Protein AF-A0A257TMQ8-F1 (afdb_monomer)

Sequence (153 aa):
MDFGFWIPHNPKSKIAGSSLVPPYQFHTIMQSQHAGEDALKLPSFRALYLLTAAVGLLVSGDLLFAWLGYENLRNPWGVNLALVAAVLGGARIVYASLTGLIEGHVGADLALAVALLASLALKEYWVGAEVVLIAMIGESLEAITFARTHREL

Radius of gyration: 30.23 Å; Cα contacts (8 Å, |Δi|>4): 107; chains: 1; bounding box: 103×62×50 Å

Nearest PDB structures (foldseek):
  8xyv-assembly1_A  TM=3.519E-01  e=5.276E+00  synthetic construct

pLDDT: mean 77.97, std 17.08, range [39.19, 97.06]

Mean predicted aligned error: 14.31 Å

Secondary structure (DSSP, 8-state):
------------SS--------TTHHHHHHHHHHHHHTTS----HHHHHHHHHHHHHHHHHHHHHHHTT-HHHHSGGG--HHHHHHHHHHHHHHHHHHHHHHTT---HHHHHHHHHHHHHHTT-HHHHHHHHHHHHHHHHHHHHHHHHHTT--

Foldseek 3Di:
DDDDDDDDDDPDDDDPDPPPPPPVVVVVVVVVVCVVVVVPDDPP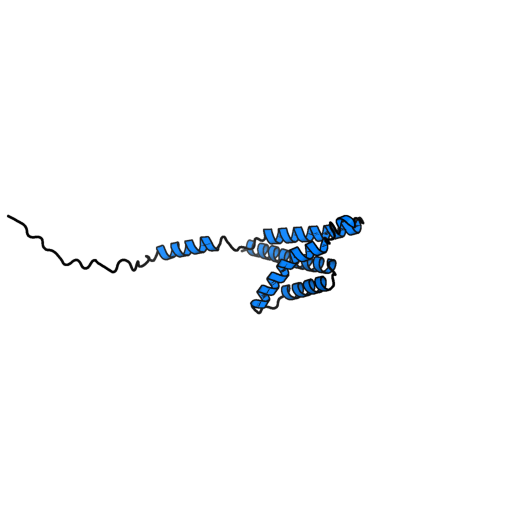LVVLVVLLVVLVCLLVVLVVCVVVVVVCSCQPVNNGSLLVSLCSLLVVLLVVQVVCVVVVHHDPSVVLNVQLVVCVVVVVSSSSSVSSSVVSVVVNVVVVVVVVVVVVD

Structure (mmCIF, N/CA/C/O backbone):
data_AF-A0A257TMQ8-F1
#
_entry.id   AF-A0A257TMQ8-F1
#
loop_
_atom_site.group_PDB
_atom_site.id
_atom_site.type_symbol
_atom_site.label_atom_id
_atom_site.label_alt_id
_atom_site.label_comp_id
_atom_site.label_asym_id
_atom_site.label_entity_id
_atom_site.label_seq_id
_atom_site.pdbx_PDB_ins_code
_atom_site.Cartn_x
_atom_site.Cartn_y
_atom_site.Cartn_z
_atom_site.occupancy
_atom_site.B_iso_or_equiv
_atom_site.auth_seq_id
_atom_site.auth_comp_id
_atom_site.auth_asym_id
_atom_site.auth_atom_id
_atom_site.pdbx_PDB_model_num
ATOM 1 N N . MET A 1 1 ? -80.128 -47.758 28.364 1.00 39.19 1 MET A N 1
ATOM 2 C CA . MET A 1 1 ? -79.435 -48.279 27.170 1.00 39.19 1 MET A CA 1
ATOM 3 C C . MET A 1 1 ? -79.420 -47.153 26.142 1.00 39.19 1 MET A C 1
ATOM 5 O O . MET A 1 1 ? -80.473 -46.559 25.964 1.00 39.19 1 MET A O 1
ATOM 9 N N . ASP A 1 2 ? -78.222 -46.852 25.619 1.00 43.72 2 ASP A N 1
ATOM 10 C CA . ASP A 1 2 ? -77.786 -45.827 24.635 1.00 43.72 2 ASP A CA 1
ATOM 11 C C . ASP A 1 2 ? -78.090 -44.342 24.909 1.00 43.72 2 ASP A C 1
ATOM 13 O O . ASP A 1 2 ? -79.240 -43.936 25.002 1.00 43.72 2 ASP A O 1
ATOM 17 N N . PHE A 1 3 ? -77.107 -43.494 25.255 1.00 47.66 3 PHE A N 1
ATOM 18 C CA . PHE A 1 3 ? -75.909 -42.9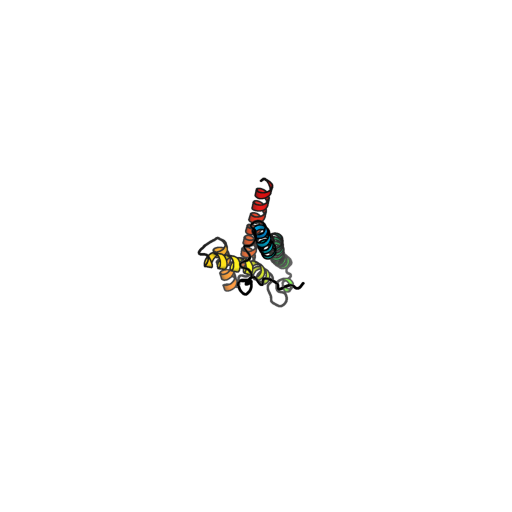93 24.530 1.00 47.66 3 PHE A CA 1
ATOM 19 C C . PHE A 1 3 ? -76.244 -41.974 23.427 1.00 47.66 3 PHE A C 1
ATOM 21 O O . PHE A 1 3 ? -76.616 -42.314 22.313 1.00 47.66 3 PHE A O 1
ATOM 28 N N . GLY A 1 4 ? -76.044 -40.694 23.758 1.00 47.25 4 GLY A N 1
ATOM 29 C CA . GLY A 1 4 ? -76.245 -39.546 22.871 1.00 47.25 4 GLY A CA 1
ATOM 30 C C . GLY A 1 4 ? -75.345 -38.383 23.280 1.00 47.25 4 GLY A C 1
ATOM 31 O O . GLY A 1 4 ? -75.801 -37.378 23.807 1.00 47.25 4 GLY A O 1
ATOM 32 N N . PHE A 1 5 ? -74.049 -38.626 23.111 1.00 55.47 5 PHE A N 1
ATOM 33 C CA . PHE A 1 5 ? -72.904 -37.719 23.077 1.00 55.47 5 PHE A CA 1
ATOM 34 C C . PHE A 1 5 ? -73.231 -36.213 22.956 1.00 55.47 5 PHE A C 1
ATOM 36 O O . PHE A 1 5 ? -73.671 -35.720 21.919 1.00 55.47 5 PHE A O 1
ATOM 43 N N . TRP A 1 6 ? -72.949 -35.477 24.032 1.00 52.66 6 TRP A N 1
ATOM 44 C CA . TRP A 1 6 ? -72.880 -34.018 24.067 1.00 52.66 6 TRP A CA 1
ATOM 45 C C . TRP A 1 6 ? -71.747 -33.536 23.144 1.00 52.66 6 TRP A C 1
ATOM 47 O O . TRP A 1 6 ? -70.582 -33.843 23.390 1.00 52.66 6 TRP A O 1
ATOM 57 N N . ILE A 1 7 ? -72.083 -32.799 22.079 1.00 63.44 7 ILE A N 1
ATOM 58 C CA . ILE A 1 7 ? -71.112 -32.116 21.213 1.00 63.44 7 ILE A CA 1
ATOM 59 C C . ILE A 1 7 ? -70.957 -30.678 21.727 1.00 63.44 7 ILE A C 1
ATOM 61 O O . ILE A 1 7 ? -71.847 -29.857 21.490 1.00 63.44 7 ILE A O 1
ATOM 65 N N . PRO A 1 8 ? -69.850 -30.315 22.395 1.00 52.59 8 PRO A N 1
ATOM 66 C CA . PRO A 1 8 ? -69.505 -28.917 22.546 1.00 52.59 8 PRO A CA 1
ATOM 67 C C . PRO A 1 8 ? -69.038 -28.372 21.204 1.00 52.59 8 PRO A C 1
ATOM 69 O O . PRO A 1 8 ? -68.193 -28.954 20.520 1.00 52.59 8 PRO A O 1
ATOM 72 N N . HIS A 1 9 ? -69.560 -27.202 20.862 1.00 59.34 9 HIS A N 1
ATOM 73 C CA . HIS A 1 9 ? -69.009 -26.351 19.826 1.00 59.34 9 HIS A CA 1
ATOM 74 C C . HIS A 1 9 ? -67.506 -26.161 20.102 1.00 59.34 9 HIS A C 1
ATOM 76 O O . HIS A 1 9 ? -67.123 -25.599 21.124 1.00 59.34 9 HIS A O 1
ATOM 82 N N . ASN A 1 10 ? -66.652 -26.680 19.218 1.00 46.06 10 ASN A N 1
ATOM 83 C CA . ASN A 1 10 ? -65.204 -26.513 19.282 1.00 46.06 10 ASN A CA 1
ATOM 84 C C . ASN A 1 10 ? -64.812 -25.257 18.481 1.00 46.06 10 ASN A C 1
ATOM 86 O O . ASN A 1 10 ? -64.836 -25.310 17.249 1.00 46.06 10 ASN A O 1
ATOM 90 N N . PRO A 1 11 ? -64.435 -24.133 19.117 1.00 48.66 11 PRO A N 1
ATOM 91 C CA . PRO A 1 11 ? -63.905 -22.958 18.432 1.00 48.66 11 PRO A CA 1
ATOM 92 C C . PRO A 1 11 ? -62.418 -23.164 18.103 1.00 48.66 11 PRO A C 1
ATOM 94 O O . PRO A 1 11 ? -61.548 -22.433 18.570 1.00 48.66 11 PRO A O 1
ATOM 97 N N . LYS A 1 12 ? -62.097 -24.192 17.315 1.00 49.69 12 LYS A N 1
ATOM 98 C CA . LYS A 1 12 ? -60.732 -24.436 16.831 1.00 49.69 12 LYS A CA 1
ATOM 99 C C . LYS A 1 12 ? -60.715 -24.589 15.322 1.00 49.69 12 LYS A C 1
ATOM 101 O O . LYS A 1 12 ? -60.444 -25.657 14.788 1.00 49.69 12 LYS A O 1
ATOM 106 N N . SER A 1 13 ? -60.927 -23.483 14.626 1.00 55.22 13 SER A N 1
ATOM 107 C CA . SER A 1 13 ? -60.305 -23.309 13.320 1.00 55.22 13 SER A CA 1
ATOM 108 C C . SER A 1 13 ? -60.036 -21.832 13.086 1.00 55.22 13 SER A C 1
ATOM 110 O O . SER A 1 13 ? -60.975 -21.046 13.015 1.00 55.22 13 SER A O 1
ATOM 112 N N . LYS A 1 14 ? -58.752 -21.512 12.901 1.00 52.72 14 LYS A N 1
ATOM 113 C CA . LYS A 1 14 ? -58.204 -20.229 12.432 1.00 52.72 14 LYS A CA 1
ATOM 114 C C . LYS A 1 14 ? -57.936 -19.148 13.475 1.00 52.72 14 LYS A C 1
ATOM 116 O O . LYS A 1 14 ? -58.454 -18.048 13.372 1.00 52.72 14 LYS A O 1
ATOM 121 N N . ILE A 1 15 ? -57.000 -19.437 14.375 1.00 53.66 15 ILE A N 1
ATOM 122 C CA . ILE A 1 15 ? -55.851 -18.547 14.627 1.00 53.66 15 ILE A CA 1
ATOM 123 C C . ILE A 1 15 ? -54.751 -19.389 15.275 1.00 53.66 15 ILE A C 1
ATOM 125 O O . ILE A 1 15 ? -54.545 -19.405 16.484 1.00 53.66 15 ILE A O 1
ATOM 129 N N . ALA A 1 16 ? -54.106 -20.200 14.436 1.00 44.78 16 ALA A N 1
ATOM 130 C CA . ALA A 1 16 ? -52.903 -20.918 14.806 1.00 44.78 16 ALA A CA 1
ATOM 131 C C . ALA A 1 16 ? -51.739 -19.920 14.813 1.00 44.78 16 ALA A C 1
ATOM 133 O O . ALA A 1 16 ? -51.305 -19.463 13.761 1.00 44.78 16 ALA A O 1
ATOM 134 N N . GLY A 1 17 ? -51.255 -19.610 16.013 1.00 45.78 17 GLY A N 1
ATOM 135 C CA . GLY A 1 17 ? -49.837 -19.356 16.228 1.00 45.78 17 GLY A CA 1
ATOM 136 C C . GLY A 1 17 ? -49.348 -17.927 16.033 1.00 45.78 17 GLY A C 1
ATOM 137 O O . GLY A 1 17 ? -48.356 -17.723 15.346 1.00 45.78 17 GLY A O 1
ATOM 138 N N . SER A 1 18 ? -49.906 -16.958 16.766 1.00 52.47 18 SER A N 1
ATOM 139 C CA . SER A 1 18 ? -49.018 -15.979 17.404 1.00 52.4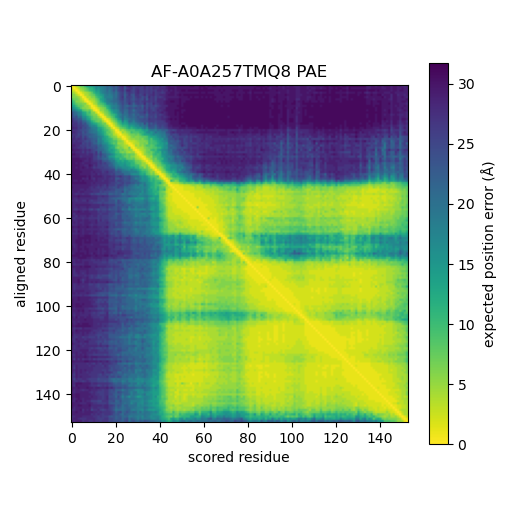7 18 SER A CA 1
ATOM 140 C C . SER A 1 18 ? -48.225 -16.739 18.474 1.00 52.47 18 SER A C 1
ATOM 142 O O . SER A 1 18 ? -48.618 -16.799 19.641 1.00 52.47 18 SER A O 1
ATOM 144 N N . SER A 1 19 ? -47.163 -17.433 18.065 1.00 52.78 19 SER A N 1
ATOM 145 C CA . SER A 1 19 ? -46.202 -17.998 19.002 1.00 52.78 19 SER A CA 1
ATOM 146 C C . SER A 1 19 ? -45.514 -16.825 19.685 1.00 52.78 19 SER A C 1
ATOM 148 O O . SER A 1 19 ? -44.563 -16.252 19.157 1.00 52.78 19 SER A O 1
ATOM 150 N N . LEU A 1 20 ? -46.044 -16.449 20.850 1.00 59.00 20 LEU A N 1
ATOM 151 C CA . LEU A 1 20 ? -45.282 -15.793 21.898 1.00 59.00 20 LEU A CA 1
ATOM 152 C C . LEU A 1 20 ? -44.035 -16.652 22.096 1.00 59.00 20 LEU A C 1
ATOM 154 O O . LEU A 1 20 ? -44.098 -17.718 22.707 1.00 59.00 20 LEU A O 1
ATOM 158 N N . VAL A 1 21 ? -42.936 -16.232 21.475 1.00 58.78 21 VAL A N 1
ATOM 159 C CA . VAL A 1 21 ? -41.625 -16.828 21.692 1.00 58.78 21 VAL A CA 1
ATOM 160 C C . VAL A 1 21 ? -41.406 -16.760 23.201 1.00 58.78 21 VAL A C 1
ATOM 162 O O . VAL A 1 21 ? -41.465 -15.663 23.765 1.00 58.78 21 VAL A O 1
ATOM 165 N N . PRO A 1 22 ? -41.254 -17.898 23.895 1.00 61.81 22 PRO A N 1
ATOM 166 C CA . PRO A 1 22 ? -41.090 -17.864 25.334 1.00 61.81 22 PRO A CA 1
ATOM 167 C C . PRO A 1 22 ? -39.813 -17.072 25.661 1.00 61.81 22 PRO A C 1
ATOM 169 O O . PRO A 1 22 ? -38.836 -17.165 24.913 1.00 61.81 22 PRO A O 1
ATOM 172 N N . PRO A 1 23 ? -39.779 -16.289 26.754 1.00 58.03 23 PRO A N 1
ATOM 173 C CA . PRO A 1 23 ? -38.721 -15.303 26.999 1.00 58.03 23 PRO A CA 1
ATOM 174 C C . PRO A 1 23 ? -37.304 -15.900 27.076 1.00 58.03 23 PRO A C 1
ATOM 176 O O . PRO A 1 23 ? -36.332 -15.178 26.890 1.00 58.03 23 PRO A O 1
ATOM 179 N N . TYR A 1 24 ? -37.166 -17.215 27.277 1.00 63.41 24 TYR A N 1
ATOM 180 C CA . TYR A 1 24 ? -35.873 -17.903 27.234 1.00 63.41 24 TYR A CA 1
ATOM 181 C C . TYR A 1 24 ? -35.371 -18.212 25.810 1.00 63.41 24 TYR A C 1
ATOM 183 O O . TYR A 1 24 ? -34.167 -18.334 25.612 1.00 63.41 24 TYR A O 1
ATOM 191 N N . GLN A 1 25 ? -36.250 -18.318 24.804 1.00 55.72 25 GLN A N 1
ATOM 192 C CA . GLN A 1 25 ? -35.844 -18.567 23.412 1.00 55.72 25 GLN A CA 1
ATOM 193 C C . GLN A 1 25 ? -35.375 -17.308 22.682 1.00 55.72 25 GLN A C 1
ATOM 195 O O . GLN A 1 25 ? -34.615 -17.418 21.721 1.00 55.72 25 GLN A O 1
ATOM 200 N N . PHE A 1 26 ? -35.756 -16.118 23.154 1.00 56.59 26 PHE A N 1
ATOM 201 C CA . PHE A 1 26 ? -35.244 -14.859 22.604 1.00 56.59 26 PHE A CA 1
ATOM 202 C C . PHE A 1 26 ? -33.712 -14.788 22.667 1.00 56.59 26 PHE A C 1
ATOM 204 O O . PHE A 1 26 ? -33.076 -14.302 21.734 1.00 56.59 26 PHE A O 1
ATOM 211 N N . HIS A 1 27 ? -33.110 -15.344 23.724 1.00 55.22 27 HIS A N 1
ATOM 212 C CA . HIS A 1 27 ? -31.659 -15.336 23.884 1.00 55.22 27 HIS A CA 1
ATOM 213 C C . HIS A 1 27 ? -30.950 -16.255 22.876 1.00 55.22 27 HIS A C 1
ATOM 215 O O . HIS A 1 27 ? -29.889 -15.902 22.365 1.00 55.22 27 HIS A O 1
ATOM 221 N N . THR A 1 28 ? -31.566 -17.392 22.537 1.00 60.12 28 THR A N 1
ATOM 222 C CA . THR A 1 28 ? -31.028 -18.382 21.591 1.00 60.12 28 THR A CA 1
ATOM 223 C C . THR A 1 28 ? -31.123 -17.909 20.138 1.00 60.12 28 THR A C 1
ATOM 225 O O . THR A 1 28 ? -30.195 -18.124 19.363 1.00 60.12 28 THR A O 1
ATOM 228 N N . ILE A 1 29 ? -32.211 -17.224 19.768 1.00 58.59 29 ILE A N 1
ATOM 229 C CA . ILE A 1 29 ? -32.401 -16.706 18.402 1.00 58.59 29 ILE A CA 1
ATOM 230 C C . ILE A 1 29 ? -31.447 -15.523 18.147 1.00 58.59 29 ILE A C 1
ATOM 232 O O . ILE A 1 29 ? -30.803 -15.482 17.099 1.00 58.59 29 ILE A O 1
ATOM 236 N N . MET A 1 30 ? -31.247 -14.644 19.141 1.00 56.66 30 MET A N 1
ATOM 237 C CA . MET A 1 30 ? -30.227 -13.580 19.106 1.00 56.66 30 MET A CA 1
ATOM 238 C C . MET A 1 30 ? -28.795 -14.143 19.009 1.00 56.66 30 MET A C 1
ATOM 240 O O . MET A 1 30 ? -27.989 -13.641 18.232 1.00 56.66 30 MET A O 1
ATOM 244 N N . GLN A 1 31 ? -28.477 -15.227 19.730 1.00 58.78 31 GLN A N 1
ATOM 245 C CA . GLN A 1 31 ? -27.166 -15.892 19.634 1.00 58.78 31 GLN A CA 1
ATOM 246 C C . GLN A 1 31 ? -26.904 -16.509 18.253 1.00 58.78 31 GLN A C 1
ATOM 248 O O . GLN A 1 31 ? -25.772 -16.486 17.777 1.00 58.78 31 GLN A O 1
ATOM 253 N N . SER A 1 32 ? -27.940 -17.045 17.601 1.00 56.56 32 SER A N 1
ATOM 254 C CA . SER A 1 32 ? -27.802 -17.664 16.277 1.00 56.56 32 SER A CA 1
ATOM 255 C C . SER A 1 32 ? -27.600 -16.659 15.137 1.00 56.56 32 SER A C 1
ATOM 257 O O . SER A 1 32 ? -26.996 -17.022 14.131 1.00 56.56 32 SER A O 1
ATOM 259 N N . GLN A 1 33 ? -28.046 -15.403 15.295 1.00 54.88 33 GLN A N 1
ATOM 260 C CA . GLN A 1 33 ? -27.741 -14.337 14.333 1.00 54.88 33 GLN A CA 1
ATOM 261 C C . GLN A 1 33 ? -26.318 -13.793 14.510 1.00 54.88 33 GLN A C 1
ATOM 263 O O . GLN A 1 33 ? -25.592 -13.697 13.525 1.00 54.88 33 GLN A O 1
ATOM 268 N N . HIS A 1 34 ? -25.869 -13.567 15.749 1.00 51.56 34 HIS A N 1
ATOM 269 C CA . HIS A 1 34 ? -24.491 -13.133 16.007 1.00 51.56 34 HIS A CA 1
ATOM 270 C C . HIS A 1 34 ? -23.446 -14.167 15.545 1.00 51.56 34 HIS A C 1
ATOM 272 O O . HIS A 1 34 ? -22.492 -13.816 14.858 1.00 51.56 34 HIS A O 1
ATOM 278 N N . ALA A 1 35 ? -23.679 -15.466 15.766 1.00 55.53 35 ALA A N 1
ATOM 279 C CA . ALA A 1 35 ? -22.734 -16.513 15.357 1.00 55.53 35 ALA A CA 1
ATOM 280 C C . ALA A 1 35 ? -22.515 -16.635 13.828 1.00 55.53 35 ALA A C 1
ATOM 282 O O . ALA A 1 35 ? -21.504 -17.198 13.405 1.00 55.53 35 ALA A O 1
ATOM 283 N N . GLY A 1 36 ? -23.443 -16.138 12.997 1.00 49.62 36 GLY A N 1
ATOM 284 C CA . GLY A 1 36 ? -23.331 -16.149 11.531 1.00 49.62 36 GLY A CA 1
ATOM 285 C C . GLY A 1 36 ? -22.712 -14.880 10.935 1.00 49.62 36 GLY A C 1
ATOM 286 O O . GLY A 1 36 ? -22.088 -14.945 9.876 1.00 49.62 36 GLY A O 1
ATOM 287 N N . GLU A 1 37 ? -22.848 -13.740 11.615 1.00 54.31 37 GLU A N 1
ATOM 288 C CA . GLU A 1 37 ? -22.311 -12.442 11.177 1.00 54.31 37 GLU A CA 1
ATOM 289 C C . GLU A 1 37 ? -20.881 -12.197 11.698 1.00 54.31 37 GLU A C 1
ATOM 291 O O . GLU A 1 37 ? -20.062 -11.588 11.003 1.00 54.31 37 GLU A O 1
ATOM 296 N N . ASP A 1 38 ? -20.527 -12.781 12.848 1.00 49.19 38 ASP A N 1
ATOM 297 C CA . ASP A 1 38 ? -19.194 -12.671 13.460 1.00 49.19 38 ASP A CA 1
ATOM 298 C C . ASP A 1 38 ? -18.109 -13.462 12.697 1.00 49.19 38 ASP A C 1
ATOM 300 O O . ASP A 1 38 ? -16.911 -13.216 12.854 1.00 49.19 38 ASP A O 1
ATOM 304 N N . ALA A 1 39 ? -18.505 -14.387 11.814 1.00 53.53 39 ALA A N 1
ATOM 305 C CA . ALA A 1 39 ? -17.584 -15.158 10.976 1.00 53.53 39 ALA A CA 1
ATOM 306 C C . ALA A 1 39 ? -17.068 -14.384 9.744 1.00 53.53 39 ALA A C 1
ATOM 308 O O . ALA A 1 39 ? -16.142 -14.856 9.080 1.00 53.53 39 ALA A O 1
ATOM 309 N N . LEU A 1 40 ? -17.646 -13.215 9.417 1.00 55.03 40 LEU A N 1
ATOM 310 C CA . LEU A 1 40 ? -17.387 -12.534 8.142 1.00 55.03 40 LEU A CA 1
ATOM 311 C C . LEU A 1 40 ? -16.606 -11.211 8.232 1.00 55.03 40 LEU A C 1
ATOM 313 O O . LEU A 1 40 ? -16.178 -10.732 7.186 1.00 55.03 40 LEU A O 1
ATOM 317 N N . LYS A 1 41 ? -16.357 -10.599 9.401 1.00 51.94 41 LYS A N 1
ATOM 318 C CA . LYS A 1 41 ? -15.577 -9.338 9.463 1.00 51.94 41 LYS A CA 1
ATOM 319 C C . LYS A 1 41 ? -14.794 -9.143 10.762 1.00 51.94 41 LYS A C 1
ATOM 321 O O . LYS A 1 41 ? -15.096 -8.266 11.561 1.00 51.94 41 LYS A O 1
ATOM 326 N N . LEU A 1 42 ? -13.691 -9.870 10.901 1.00 47.31 42 LEU A N 1
ATOM 327 C CA . LEU A 1 42 ? -12.528 -9.342 11.616 1.00 47.31 42 LEU A CA 1
ATOM 328 C C . LEU A 1 42 ? -11.434 -9.128 10.566 1.00 47.31 42 LEU A C 1
ATOM 330 O O . LEU A 1 42 ? -10.968 -10.120 9.996 1.00 47.31 42 LEU A O 1
ATOM 334 N N . PRO A 1 43 ? -11.034 -7.881 10.239 1.00 56.03 43 PRO A N 1
ATOM 335 C CA . PRO A 1 43 ? -9.844 -7.665 9.432 1.00 56.03 43 PRO A CA 1
ATOM 336 C C . PRO A 1 43 ? -8.690 -8.384 10.126 1.00 56.03 43 PRO A C 1
ATOM 338 O O . PRO A 1 43 ? -8.289 -8.055 11.240 1.00 56.03 43 PRO A O 1
ATOM 341 N N . SER A 1 44 ? -8.215 -9.456 9.496 1.00 66.06 44 SER A N 1
ATOM 342 C CA . SER A 1 44 ? -7.164 -10.275 10.071 1.00 66.06 44 SER A CA 1
ATOM 343 C C . SER A 1 44 ? -5.912 -9.412 10.134 1.00 66.06 44 SER A C 1
ATOM 345 O O . SER A 1 44 ? -5.341 -9.099 9.090 1.00 66.06 44 SER A O 1
ATOM 347 N N . PHE A 1 45 ? -5.458 -9.046 11.336 1.00 72.00 45 PHE A N 1
ATOM 348 C CA . PHE A 1 45 ? -4.154 -8.403 11.544 1.00 72.00 45 PHE A CA 1
ATOM 349 C C . PHE A 1 45 ? -3.047 -9.117 10.745 1.00 72.00 45 PHE A C 1
ATOM 351 O O . PHE A 1 45 ? -2.152 -8.484 10.197 1.00 72.00 45 PHE A O 1
ATOM 358 N N . ARG A 1 46 ? -3.172 -10.442 10.569 1.00 77.94 46 ARG A N 1
ATOM 359 C CA . ARG A 1 46 ? -2.295 -11.251 9.711 1.00 77.94 46 ARG A CA 1
ATOM 360 C C . ARG A 1 46 ? -2.300 -10.817 8.245 1.00 77.94 46 ARG A C 1
ATOM 362 O O . ARG A 1 46 ? -1.235 -10.759 7.653 1.00 77.94 46 ARG A O 1
ATOM 369 N N . ALA A 1 47 ? -3.459 -10.530 7.655 1.00 83.44 47 ALA A N 1
ATOM 370 C CA . ALA A 1 47 ? -3.557 -10.095 6.262 1.00 83.44 47 ALA A CA 1
ATOM 371 C C . ALA A 1 47 ? -2.901 -8.725 6.052 1.00 83.44 47 ALA A C 1
ATOM 373 O O . ALA A 1 47 ? -2.214 -8.535 5.051 1.00 83.44 47 ALA A O 1
ATOM 374 N N . LEU A 1 48 ? -3.052 -7.809 7.017 1.00 84.00 48 LEU A N 1
ATOM 375 C CA . LEU A 1 48 ? -2.335 -6.535 7.018 1.00 84.00 48 LEU A CA 1
ATOM 376 C C . LEU A 1 48 ? -0.819 -6.770 7.059 1.00 84.00 48 LEU A C 1
ATOM 378 O O . LEU A 1 48 ? -0.124 -6.324 6.156 1.00 84.00 48 LEU A O 1
ATOM 382 N N . TYR A 1 49 ? -0.315 -7.547 8.025 1.00 86.56 49 TYR A N 1
ATOM 383 C CA . TYR A 1 49 ? 1.122 -7.831 8.120 1.00 86.56 49 TYR A CA 1
ATOM 384 C C . TYR A 1 49 ? 1.681 -8.548 6.888 1.00 86.56 49 TYR A C 1
ATOM 386 O O . TYR A 1 49 ? 2.785 -8.234 6.454 1.00 86.56 49 TYR A O 1
ATOM 394 N N . LEU A 1 50 ? 0.934 -9.493 6.309 1.00 88.56 50 LEU A N 1
ATOM 395 C CA . LEU A 1 50 ? 1.338 -10.195 5.090 1.00 88.56 50 LEU A CA 1
ATOM 396 C C . LEU A 1 50 ? 1.410 -9.249 3.896 1.00 88.56 50 LEU A C 1
ATOM 398 O O . LEU A 1 50 ? 2.370 -9.321 3.134 1.00 88.56 50 LEU A O 1
ATOM 402 N N . LEU A 1 51 ? 0.431 -8.354 3.742 1.00 87.06 51 LEU A N 1
ATOM 403 C CA . LEU A 1 51 ? 0.461 -7.352 2.684 1.00 87.06 51 LEU A CA 1
ATOM 404 C C . LEU A 1 51 ? 1.635 -6.391 2.900 1.00 87.06 51 LEU A C 1
ATOM 406 O O . LEU A 1 51 ? 2.363 -6.120 1.951 1.00 87.06 51 LEU A O 1
ATOM 410 N N . THR A 1 52 ? 1.864 -5.921 4.133 1.00 89.69 52 THR A N 1
ATOM 411 C CA . THR A 1 52 ? 2.988 -5.028 4.466 1.00 89.69 52 THR A CA 1
ATOM 412 C C . THR A 1 52 ? 4.320 -5.704 4.163 1.00 89.69 52 THR A C 1
ATOM 414 O O . THR A 1 52 ? 5.190 -5.102 3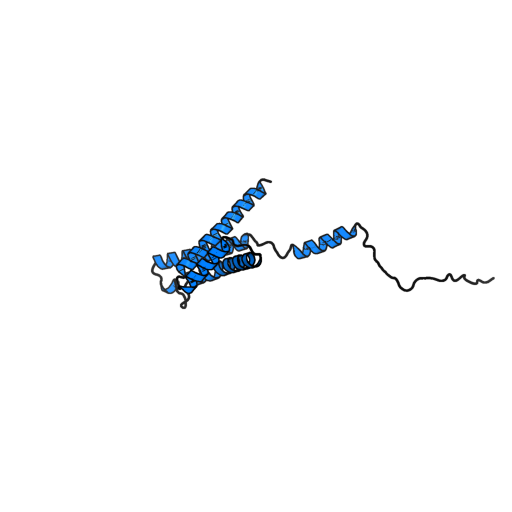.541 1.00 89.69 52 THR A O 1
ATOM 417 N N . ALA A 1 53 ? 4.472 -6.974 4.545 1.00 90.31 53 ALA A N 1
ATOM 418 C CA . ALA A 1 53 ? 5.660 -7.759 4.242 1.00 90.31 53 ALA A CA 1
ATOM 419 C C . ALA A 1 53 ? 5.831 -7.967 2.732 1.00 90.31 53 ALA A C 1
ATOM 421 O O . ALA A 1 53 ? 6.937 -7.810 2.227 1.00 90.31 53 ALA A O 1
ATOM 422 N N . ALA A 1 54 ? 4.756 -8.271 2.001 1.00 91.38 54 ALA A N 1
ATOM 423 C CA . ALA A 1 54 ? 4.804 -8.432 0.552 1.00 91.38 54 ALA A CA 1
ATOM 424 C C . ALA A 1 54 ? 5.238 -7.131 -0.138 1.00 91.38 54 ALA A C 1
ATOM 426 O O . ALA A 1 54 ? 6.207 -7.135 -0.889 1.00 91.38 54 ALA A O 1
ATOM 427 N N . VAL A 1 55 ? 4.588 -6.005 0.166 1.00 90.56 55 VAL A N 1
ATOM 428 C CA . VAL A 1 55 ? 4.948 -4.689 -0.385 1.00 90.56 55 VAL A CA 1
ATOM 429 C C . VAL A 1 55 ? 6.380 -4.312 -0.002 1.00 90.56 55 VAL A C 1
ATOM 431 O O . VAL A 1 55 ? 7.156 -3.915 -0.868 1.00 90.56 55 VAL A O 1
ATOM 434 N N . GLY A 1 56 ? 6.767 -4.507 1.260 1.00 90.62 56 GLY A N 1
ATOM 435 C CA . GLY A 1 56 ? 8.128 -4.250 1.732 1.00 90.62 56 GLY A CA 1
ATOM 436 C C . GLY A 1 56 ? 9.179 -5.091 1.010 1.00 90.62 56 GLY A C 1
ATOM 437 O O . GLY A 1 56 ? 10.236 -4.569 0.656 1.00 90.62 56 GLY A O 1
ATOM 438 N N . LEU A 1 57 ? 8.882 -6.362 0.723 1.00 91.50 57 LEU A N 1
ATOM 439 C CA . LEU A 1 57 ? 9.743 -7.231 -0.077 1.00 91.50 57 LEU A CA 1
ATOM 440 C C . LEU A 1 57 ? 9.840 -6.765 -1.531 1.00 91.50 57 LEU A C 1
ATOM 442 O O . LEU A 1 57 ? 10.936 -6.797 -2.082 1.00 91.50 57 LEU A O 1
ATOM 446 N N . LEU A 1 58 ? 8.745 -6.306 -2.148 1.00 87.81 58 LEU A N 1
ATOM 447 C CA . LEU A 1 58 ? 8.799 -5.762 -3.508 1.00 87.81 58 LEU A CA 1
ATOM 448 C C . LEU A 1 58 ? 9.651 -4.487 -3.582 1.00 87.81 58 LEU A C 1
ATOM 450 O O . LEU A 1 58 ? 10.511 -4.393 -4.454 1.00 87.81 58 LEU A O 1
ATOM 454 N N . VAL A 1 59 ? 9.451 -3.532 -2.666 1.00 88.69 59 VAL A N 1
ATOM 455 C CA . VAL A 1 59 ? 10.220 -2.272 -2.633 1.00 88.69 59 VAL A CA 1
ATOM 456 C C . VAL A 1 59 ? 11.698 -2.540 -2.352 1.00 88.69 59 VAL A C 1
ATOM 458 O O . VAL A 1 59 ? 12.573 -2.030 -3.049 1.00 88.69 59 VAL A O 1
ATOM 461 N N . SER A 1 60 ? 11.985 -3.390 -1.363 1.00 88.00 60 SER A N 1
ATOM 462 C CA . SER A 1 60 ? 13.362 -3.768 -1.023 1.00 88.00 60 SER A CA 1
ATOM 463 C C . SER A 1 60 ? 14.029 -4.556 -2.152 1.00 88.00 60 SER A C 1
ATOM 465 O O . SER A 1 60 ? 15.217 -4.380 -2.410 1.00 88.00 60 SER A O 1
ATOM 467 N N . GLY A 1 61 ? 13.265 -5.406 -2.844 1.00 85.31 61 GLY A N 1
ATOM 468 C CA . GLY A 1 61 ? 13.711 -6.139 -4.023 1.00 85.31 61 GLY A CA 1
ATOM 469 C C . GLY A 1 61 ? 14.085 -5.208 -5.174 1.00 85.31 61 GLY A C 1
ATOM 470 O O . GLY A 1 61 ? 15.173 -5.351 -5.724 1.00 85.31 61 GLY A O 1
ATOM 471 N N . ASP A 1 62 ? 13.243 -4.220 -5.498 1.00 85.06 62 ASP A N 1
ATOM 472 C CA . ASP A 1 62 ? 13.553 -3.220 -6.531 1.00 85.06 62 ASP A CA 1
ATOM 473 C C . ASP A 1 62 ? 14.823 -2.425 -6.185 1.00 85.06 62 ASP A C 1
ATOM 475 O O . ASP A 1 62 ? 15.703 -2.293 -7.037 1.00 85.06 62 ASP A O 1
ATOM 479 N N . LEU A 1 63 ? 14.989 -2.011 -4.919 1.00 85.69 63 LEU A N 1
ATOM 480 C CA . LEU A 1 63 ? 16.203 -1.326 -4.457 1.00 85.69 63 LEU A CA 1
ATOM 481 C C . LEU A 1 63 ? 17.456 -2.196 -4.606 1.00 85.69 63 LEU A C 1
ATOM 483 O O . LEU A 1 63 ? 18.501 -1.731 -5.060 1.00 85.69 63 LEU A O 1
ATOM 487 N N . LEU A 1 64 ? 17.355 -3.469 -4.219 1.00 85.94 64 LEU A N 1
ATOM 488 C CA . LEU A 1 64 ? 18.460 -4.417 -4.294 1.00 85.94 64 LEU A CA 1
ATOM 489 C C . LEU A 1 64 ? 18.847 -4.703 -5.750 1.00 85.94 64 LEU A C 1
ATOM 491 O O . LEU A 1 64 ? 20.033 -4.743 -6.070 1.00 85.94 64 LEU A O 1
ATOM 495 N N . PHE A 1 65 ? 17.872 -4.864 -6.646 1.00 83.88 65 PHE A N 1
ATOM 496 C CA . PHE A 1 65 ? 18.139 -5.058 -8.072 1.00 83.88 65 PHE A CA 1
ATOM 497 C C . PHE A 1 65 ? 18.712 -3.806 -8.734 1.00 83.88 65 PHE A C 1
ATOM 499 O O . PHE A 1 65 ? 19.606 -3.942 -9.569 1.00 83.88 65 PHE A O 1
ATOM 506 N N . ALA A 1 66 ? 18.273 -2.612 -8.322 1.00 81.81 66 ALA A N 1
ATOM 507 C CA . ALA A 1 66 ? 18.875 -1.350 -8.744 1.00 81.81 66 ALA A CA 1
ATOM 508 C C . ALA A 1 66 ? 20.348 -1.264 -8.313 1.00 81.81 66 ALA A C 1
ATOM 510 O O . ALA A 1 66 ? 21.213 -0.937 -9.120 1.00 81.81 66 ALA A O 1
ATOM 511 N N . TRP A 1 67 ? 20.651 -1.627 -7.063 1.00 83.12 67 TRP A N 1
ATOM 512 C CA . TRP A 1 67 ? 22.020 -1.634 -6.538 1.00 83.12 67 TRP A CA 1
ATOM 513 C C . TRP A 1 67 ? 22.929 -2.647 -7.247 1.00 83.12 67 TRP A C 1
ATOM 515 O O . TRP A 1 67 ? 24.099 -2.374 -7.506 1.00 83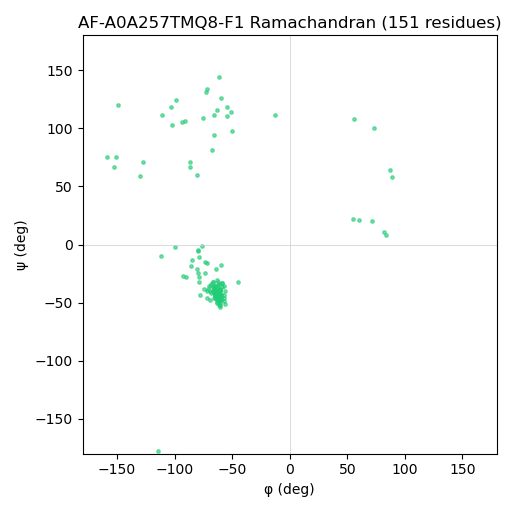.12 67 TRP A O 1
ATOM 525 N N . LEU A 1 68 ? 22.395 -3.824 -7.576 1.00 84.31 68 LEU A N 1
ATOM 526 C CA . LEU A 1 68 ? 23.124 -4.885 -8.271 1.00 84.31 68 LEU A CA 1
ATOM 527 C C . LEU A 1 68 ? 23.228 -4.664 -9.793 1.00 84.31 68 LEU A C 1
ATOM 529 O O . LEU A 1 68 ? 23.897 -5.445 -10.468 1.00 84.31 68 LEU A O 1
ATOM 533 N N . GLY A 1 69 ? 22.578 -3.632 -10.342 1.00 78.62 69 GLY A N 1
ATOM 534 C CA . GLY A 1 69 ? 22.576 -3.328 -11.777 1.00 78.62 69 GLY A CA 1
ATOM 535 C C . GLY A 1 69 ? 21.763 -4.309 -12.633 1.00 78.62 69 GLY A C 1
ATOM 536 O O . GLY A 1 69 ? 21.980 -4.407 -13.842 1.00 78.62 69 GLY A O 1
ATOM 537 N N . TYR A 1 70 ? 20.832 -5.058 -12.035 1.00 78.25 70 TYR A N 1
ATOM 538 C CA . TYR A 1 70 ? 19.978 -6.014 -12.747 1.00 78.25 70 TYR A CA 1
ATOM 539 C C . TYR A 1 70 ? 18.722 -5.336 -13.312 1.00 78.25 70 TYR A C 1
ATOM 541 O O . TYR A 1 70 ? 17.601 -5.591 -12.870 1.00 78.25 70 TYR A O 1
ATOM 549 N N . GLU A 1 71 ? 18.897 -4.516 -14.349 1.00 70.50 71 GLU A N 1
ATOM 550 C CA . GLU A 1 71 ? 17.799 -3.768 -14.991 1.00 70.50 71 GLU A CA 1
ATOM 551 C C . GLU A 1 71 ? 16.679 -4.678 -15.542 1.00 70.50 71 GLU A C 1
ATOM 553 O O . GLU A 1 71 ? 15.497 -4.340 -15.468 1.00 70.50 71 GLU A O 1
ATOM 558 N N . ASN A 1 72 ? 17.018 -5.885 -16.014 1.00 71.44 72 ASN A N 1
ATOM 559 C CA . ASN A 1 72 ? 16.037 -6.858 -16.519 1.00 71.44 72 ASN A CA 1
ATOM 560 C C . ASN A 1 72 ? 15.095 -7.399 -15.429 1.00 71.44 72 ASN A C 1
ATOM 562 O O . ASN A 1 72 ? 13.945 -7.721 -15.719 1.00 71.44 72 ASN A O 1
ATOM 566 N N . LEU A 1 73 ? 15.576 -7.520 -14.185 1.00 67.50 73 LEU A N 1
ATOM 567 C CA . LEU A 1 73 ? 14.769 -7.994 -13.052 1.00 67.50 73 LEU A CA 1
ATOM 568 C C . LEU A 1 73 ? 13.977 -6.862 -12.400 1.00 67.50 73 LEU A C 1
ATOM 570 O O . LEU A 1 73 ? 13.015 -7.129 -11.690 1.00 67.50 73 LEU A O 1
ATOM 574 N N . ARG A 1 74 ? 14.371 -5.614 -12.653 1.00 65.50 74 ARG A N 1
ATOM 575 C CA . ARG A 1 74 ? 13.704 -4.412 -12.157 1.00 65.50 74 ARG A CA 1
ATOM 576 C C . ARG A 1 74 ? 12.455 -4.058 -12.970 1.00 65.50 74 ARG A C 1
ATOM 578 O O . ARG A 1 74 ? 11.491 -3.500 -12.449 1.00 65.50 74 ARG A O 1
ATOM 585 N N . ASN A 1 75 ? 12.462 -4.442 -14.246 1.00 74.62 75 ASN A N 1
ATOM 586 C CA . ASN A 1 75 ? 11.351 -4.247 -15.168 1.00 74.62 75 ASN A CA 1
ATOM 587 C C . ASN A 1 75 ? 10.972 -5.545 -15.914 1.00 74.62 75 ASN A C 1
ATOM 589 O O . ASN A 1 75 ? 11.035 -5.587 -17.150 1.00 74.62 75 ASN A O 1
ATOM 593 N N . PRO A 1 76 ? 10.604 -6.627 -15.199 1.00 71.25 76 PRO A N 1
ATOM 594 C CA . PRO A 1 76 ? 10.245 -7.887 -15.834 1.00 71.25 76 PRO A CA 1
ATOM 595 C C . PRO A 1 76 ? 9.043 -7.668 -16.762 1.00 71.25 76 PRO A C 1
ATOM 597 O O . PRO A 1 76 ? 8.024 -7.108 -16.362 1.00 71.25 76 PRO A O 1
ATOM 600 N N . TRP A 1 77 ? 9.177 -8.066 -18.032 1.00 65.69 77 TRP A N 1
ATOM 601 C CA . TRP A 1 77 ? 8.158 -7.859 -19.077 1.00 65.69 77 TRP A CA 1
ATOM 602 C C . TRP A 1 77 ? 7.698 -6.399 -19.276 1.00 65.69 77 TRP A C 1
ATOM 604 O O . TRP A 1 77 ? 6.628 -6.161 -19.832 1.00 65.69 77 TRP A O 1
ATOM 614 N N . GLY A 1 78 ? 8.500 -5.412 -18.862 1.00 71.44 78 GLY A N 1
ATOM 615 C CA . GLY A 1 78 ? 8.143 -3.995 -18.974 1.00 71.44 78 GLY A CA 1
ATOM 616 C C . GLY A 1 78 ? 7.259 -3.467 -17.838 1.00 71.44 78 GLY A C 1
ATOM 617 O O . GLY A 1 78 ? 6.788 -2.332 -17.928 1.00 71.44 78 GLY A O 1
ATOM 618 N N . VAL A 1 79 ? 7.035 -4.264 -16.787 1.00 73.31 79 VAL A N 1
ATOM 619 C CA . VAL A 1 79 ? 6.309 -3.854 -15.580 1.00 73.31 79 VAL A CA 1
ATOM 620 C C . VAL A 1 79 ? 7.297 -3.582 -14.450 1.00 73.31 79 VAL A C 1
ATOM 622 O O . VAL A 1 79 ? 8.005 -4.478 -13.998 1.00 73.31 79 VAL A O 1
ATOM 625 N N . ASN A 1 80 ? 7.316 -2.341 -13.970 1.00 81.38 80 ASN A N 1
ATOM 626 C CA . ASN A 1 80 ? 8.222 -1.910 -12.914 1.00 81.38 80 ASN A CA 1
ATOM 627 C C . ASN A 1 80 ? 7.787 -2.495 -11.554 1.00 81.38 80 ASN A C 1
ATOM 629 O O . ASN A 1 80 ? 6.618 -2.385 -11.179 1.00 81.38 80 ASN A O 1
ATOM 633 N N . LEU A 1 81 ? 8.712 -3.098 -10.801 1.00 83.81 81 LEU A N 1
ATOM 634 C CA . LEU A 1 81 ? 8.412 -3.686 -9.485 1.00 83.81 81 LEU A CA 1
ATOM 635 C C . LEU A 1 81 ? 7.853 -2.657 -8.490 1.00 83.81 81 LEU A C 1
ATOM 637 O O . LEU A 1 81 ? 6.928 -2.975 -7.740 1.00 83.81 81 LEU A O 1
ATOM 641 N N . ALA A 1 82 ? 8.344 -1.415 -8.520 1.00 85.06 82 ALA A N 1
ATOM 642 C CA . ALA A 1 82 ? 7.814 -0.330 -7.699 1.00 85.06 82 ALA A CA 1
ATOM 643 C C . ALA A 1 82 ? 6.371 0.029 -8.083 1.00 85.06 82 ALA A C 1
ATOM 645 O O . ALA A 1 82 ? 5.551 0.280 -7.204 1.00 85.06 82 ALA A O 1
ATOM 646 N N . LEU A 1 83 ? 6.010 -0.034 -9.370 1.00 88.25 83 LEU A N 1
ATOM 647 C CA . LEU A 1 83 ? 4.615 0.137 -9.791 1.00 88.25 83 LEU A CA 1
ATOM 648 C C . LEU A 1 83 ? 3.724 -0.964 -9.202 1.00 88.25 83 LEU A C 1
ATOM 650 O O . LEU A 1 83 ? 2.642 -0.671 -8.696 1.00 88.25 83 LEU A O 1
ATOM 654 N N . VAL A 1 84 ? 4.179 -2.219 -9.227 1.00 90.00 84 VAL A N 1
ATOM 655 C CA . VAL A 1 84 ? 3.426 -3.339 -8.640 1.00 90.00 84 VAL A CA 1
ATOM 656 C C . VAL A 1 84 ? 3.244 -3.137 -7.135 1.00 90.00 84 VAL A C 1
ATOM 658 O O . VAL A 1 84 ? 2.131 -3.287 -6.633 1.00 90.00 84 VAL A O 1
ATOM 661 N N . ALA A 1 85 ? 4.300 -2.738 -6.423 1.00 90.44 85 ALA A N 1
ATOM 662 C CA . ALA A 1 85 ? 4.235 -2.425 -4.997 1.00 90.44 85 ALA A CA 1
ATOM 663 C C . ALA A 1 85 ? 3.252 -1.280 -4.700 1.00 90.44 85 ALA A C 1
ATOM 665 O O . ALA A 1 85 ? 2.386 -1.416 -3.831 1.00 90.44 85 ALA A O 1
ATOM 666 N N . ALA A 1 86 ? 3.351 -0.184 -5.460 1.00 92.44 86 ALA A N 1
ATOM 667 C CA . ALA A 1 86 ? 2.504 0.993 -5.315 1.00 92.44 86 ALA A CA 1
ATOM 668 C C . ALA A 1 86 ? 1.027 0.667 -5.563 1.00 92.44 86 ALA A C 1
ATOM 670 O O . ALA A 1 86 ? 0.167 1.121 -4.816 1.00 92.44 86 ALA A O 1
ATOM 671 N N . VAL A 1 87 ? 0.712 -0.152 -6.569 1.00 93.31 87 VAL A N 1
ATOM 672 C CA . VAL A 1 87 ? -0.673 -0.547 -6.867 1.00 93.31 87 VAL A CA 1
ATOM 673 C C . VAL A 1 87 ? -1.214 -1.516 -5.815 1.00 93.31 87 VAL A C 1
ATOM 675 O O . VAL A 1 87 ? -2.326 -1.316 -5.326 1.00 93.31 87 VAL A O 1
ATOM 678 N N . LEU A 1 88 ? -0.443 -2.544 -5.437 1.00 92.38 88 LEU A N 1
ATOM 679 C CA . LEU A 1 88 ? -0.895 -3.570 -4.491 1.00 92.38 88 LEU A CA 1
ATOM 680 C C . LEU A 1 88 ? -1.200 -2.997 -3.106 1.00 92.38 88 LEU A C 1
ATOM 682 O O . LEU A 1 88 ? -2.277 -3.248 -2.566 1.00 92.38 88 LEU A O 1
ATOM 686 N N . GLY A 1 89 ? -0.277 -2.228 -2.525 1.00 88.56 89 GLY A N 1
ATOM 687 C CA . GLY A 1 89 ? -0.525 -1.603 -1.224 1.00 88.56 89 GLY A CA 1
ATOM 688 C C . GLY A 1 89 ? -1.402 -0.353 -1.335 1.00 88.56 89 GLY A C 1
ATOM 689 O O . GLY A 1 89 ? -2.235 -0.092 -0.468 1.00 88.56 89 GLY A O 1
ATOM 690 N N . GLY A 1 90 ? -1.292 0.385 -2.439 1.00 90.75 90 GLY A N 1
ATOM 691 C CA . GLY A 1 90 ? -2.046 1.610 -2.668 1.00 90.75 90 GLY A CA 1
ATOM 692 C C . GLY A 1 90 ? -3.548 1.413 -2.823 1.00 90.75 90 GLY A C 1
ATOM 693 O O . GLY A 1 90 ? -4.317 2.253 -2.362 1.00 90.75 90 GLY A O 1
ATOM 694 N N . ALA A 1 91 ? -3.988 0.284 -3.388 1.00 92.56 91 ALA A N 1
ATOM 695 C CA . ALA A 1 91 ? -5.409 -0.046 -3.483 1.00 92.56 91 ALA A CA 1
ATOM 696 C C . ALA A 1 91 ? -6.098 -0.041 -2.106 1.00 92.56 91 ALA A C 1
ATOM 698 O O . ALA A 1 91 ? -7.208 0.477 -1.976 1.00 92.56 91 ALA A O 1
ATOM 699 N N . ARG A 1 92 ? -5.421 -0.553 -1.066 1.00 90.62 92 ARG A N 1
ATOM 700 C CA . ARG A 1 92 ? -5.914 -0.529 0.321 1.00 90.62 92 ARG A CA 1
ATOM 701 C C . ARG A 1 92 ? -6.057 0.903 0.835 1.00 90.62 92 ARG A C 1
ATOM 703 O O . ARG A 1 92 ? -7.108 1.240 1.367 1.00 90.62 92 ARG A O 1
ATOM 710 N N . ILE A 1 93 ? -5.023 1.727 0.661 1.00 92.75 93 ILE A N 1
ATOM 711 C CA . ILE A 1 93 ? -4.987 3.116 1.151 1.00 92.75 93 ILE A CA 1
ATOM 712 C C . ILE A 1 93 ? -6.085 3.944 0.484 1.00 92.75 93 ILE A C 1
ATOM 714 O O . ILE A 1 93 ? -6.856 4.624 1.156 1.00 92.75 93 ILE A O 1
ATOM 718 N N . VAL A 1 94 ? -6.210 3.839 -0.841 1.00 94.38 94 VAL A N 1
ATOM 719 C CA . VAL A 1 94 ? -7.251 4.542 -1.595 1.00 94.38 94 VAL A CA 1
ATOM 720 C C . VAL A 1 94 ? -8.637 4.087 -1.140 1.00 94.38 94 VAL A C 1
ATOM 722 O O . VAL A 1 94 ? -9.485 4.931 -0.867 1.00 94.38 94 VAL A O 1
ATOM 725 N N . TYR A 1 95 ? -8.862 2.780 -0.981 1.00 92.69 95 TYR A N 1
ATOM 726 C CA . TYR A 1 95 ? -10.139 2.257 -0.495 1.00 92.69 95 TYR A CA 1
ATO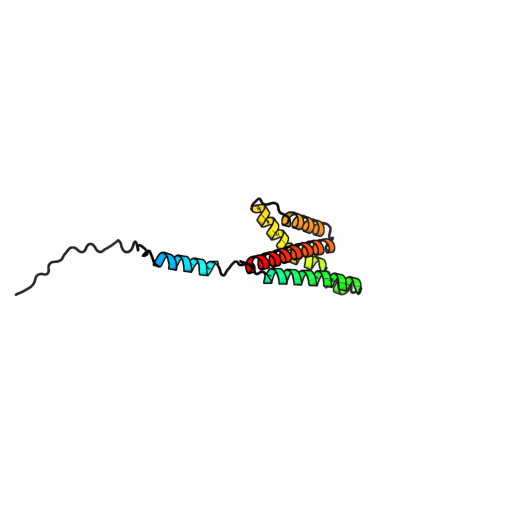M 727 C C . TYR A 1 95 ? -10.485 2.753 0.919 1.00 92.69 95 TYR A C 1
ATOM 729 O O . TYR A 1 95 ? -11.607 3.207 1.153 1.00 92.69 95 TYR A O 1
ATOM 737 N N . ALA A 1 96 ? -9.526 2.708 1.848 1.00 89.94 96 ALA A N 1
ATOM 738 C CA . ALA A 1 96 ? -9.704 3.193 3.215 1.00 89.94 96 ALA A CA 1
ATOM 739 C C . ALA A 1 96 ? -10.021 4.695 3.234 1.00 89.94 96 ALA A C 1
ATOM 741 O O . ALA A 1 96 ? -11.009 5.113 3.837 1.00 89.94 96 ALA A O 1
ATOM 742 N N . SER A 1 97 ? -9.257 5.490 2.481 1.00 93.88 97 SER A N 1
ATOM 743 C CA . SER A 1 97 ? -9.472 6.933 2.388 1.00 93.88 97 SER A CA 1
ATOM 744 C C . SER A 1 97 ? -10.824 7.305 1.786 1.00 93.88 97 SER A C 1
ATOM 746 O O . SER A 1 97 ? -11.480 8.222 2.271 1.00 93.88 97 SER A O 1
ATOM 748 N N . LEU A 1 98 ? -11.265 6.582 0.752 1.00 94.31 98 LEU A N 1
ATOM 749 C CA . LEU A 1 98 ? -12.536 6.840 0.092 1.00 94.31 98 LEU A CA 1
ATOM 750 C C . LEU A 1 98 ? -13.701 6.489 1.015 1.00 94.31 98 LEU A C 1
ATOM 752 O O . LEU A 1 98 ? -14.671 7.238 1.082 1.00 94.31 98 LEU A O 1
ATOM 756 N N . THR A 1 99 ? -13.579 5.382 1.750 1.00 92.38 99 THR A N 1
ATOM 757 C CA . THR A 1 99 ? -14.570 4.973 2.752 1.00 92.38 99 THR A CA 1
ATOM 758 C C . THR A 1 99 ? -14.699 6.040 3.841 1.00 92.38 99 THR A C 1
ATOM 760 O O . THR A 1 99 ? -15.799 6.536 4.071 1.00 92.38 99 THR A O 1
ATOM 763 N N . GLY A 1 100 ? -13.580 6.490 4.423 1.00 90.94 100 GLY A N 1
ATOM 764 C CA . GLY A 1 100 ? -13.590 7.560 5.428 1.00 90.94 100 GLY A CA 1
ATOM 765 C C . GLY A 1 100 ? -14.132 8.887 4.888 1.00 90.94 100 GLY A C 1
ATOM 766 O O . GLY A 1 100 ? -14.898 9.571 5.566 1.00 90.94 100 GLY A O 1
ATOM 767 N N . LEU A 1 101 ? -13.815 9.224 3.635 1.00 92.81 101 LEU A N 1
ATOM 768 C CA . LEU A 1 101 ? -14.309 10.440 2.993 1.00 92.81 101 LEU A CA 1
ATOM 769 C C . LEU A 1 101 ? -15.828 10.409 2.781 1.00 92.81 101 LEU A C 1
ATOM 771 O O . LEU A 1 101 ? -16.492 11.420 3.004 1.00 92.81 101 LEU A O 1
ATOM 775 N N . ILE A 1 102 ? -16.386 9.261 2.381 1.00 95.12 102 ILE A N 1
ATOM 776 C CA . ILE A 1 102 ? -17.840 9.067 2.253 1.00 95.12 102 ILE A CA 1
ATOM 777 C C . ILE A 1 102 ? -18.529 9.235 3.613 1.00 95.12 102 ILE A C 1
ATOM 779 O O . ILE A 1 102 ? -19.622 9.793 3.686 1.00 95.12 102 ILE A O 1
ATOM 783 N N . GLU A 1 103 ? -17.874 8.813 4.692 1.00 92.88 103 GLU A N 1
ATOM 784 C CA . GLU A 1 103 ? -18.339 8.997 6.070 1.00 92.88 103 GLU A CA 1
ATOM 785 C C . GLU A 1 103 ? -18.148 10.436 6.593 1.00 92.88 103 GLU A C 1
ATOM 787 O O . GLU A 1 103 ? -18.523 10.732 7.726 1.00 92.88 103 GLU A O 1
ATOM 792 N N . GLY A 1 104 ? -17.584 11.345 5.788 1.00 92.69 104 GLY A N 1
ATOM 793 C CA . GLY A 1 104 ? -17.346 12.745 6.151 1.00 92.69 104 GLY A CA 1
ATOM 794 C C . GLY A 1 104 ? -16.079 12.984 6.979 1.00 92.69 104 GLY A C 1
ATOM 795 O O . GLY A 1 104 ? -15.882 14.093 7.478 1.00 92.69 104 GLY A O 1
ATOM 796 N N . HIS A 1 105 ? -15.208 11.982 7.116 1.00 90.06 105 HIS A N 1
ATOM 797 C CA . HIS A 1 105 ? -13.962 12.072 7.872 1.00 90.06 105 HIS A CA 1
ATOM 798 C C . HIS A 1 105 ? -12.774 12.322 6.941 1.00 90.06 105 HIS A C 1
ATOM 800 O O . HIS A 1 105 ? -12.488 11.551 6.026 1.00 90.06 105 HIS A O 1
ATOM 806 N N . VAL A 1 106 ? -12.034 13.399 7.206 1.00 90.81 106 VAL A N 1
ATOM 807 C CA . VAL A 1 106 ? -10.782 13.707 6.506 1.00 90.81 106 VAL A CA 1
ATOM 808 C C . VAL A 1 106 ? -9.615 13.335 7.414 1.00 90.81 106 VAL A C 1
ATOM 810 O O . VAL A 1 106 ? -9.316 14.043 8.373 1.00 90.81 106 VAL A O 1
ATOM 813 N N . GLY A 1 107 ? -8.987 12.196 7.118 1.00 88.12 107 GLY A N 1
ATOM 814 C CA . GLY A 1 107 ? -7.869 11.641 7.882 1.00 88.12 107 GLY A CA 1
ATOM 815 C C . GLY A 1 107 ? -6.549 11.601 7.109 1.00 88.12 107 GLY A C 1
ATOM 816 O O . GLY A 1 107 ? -6.465 12.008 5.947 1.00 88.12 107 GLY A O 1
ATOM 817 N N . ALA A 1 108 ? -5.514 11.060 7.757 1.00 91.00 108 ALA A N 1
ATOM 818 C CA . ALA A 1 108 ? -4.188 10.871 7.164 1.00 91.00 108 ALA A CA 1
ATOM 819 C C . ALA A 1 108 ? -4.224 9.989 5.901 1.00 91.00 108 ALA A C 1
ATOM 821 O O . ALA A 1 108 ? -3.498 10.256 4.942 1.00 91.00 108 ALA A O 1
ATOM 822 N N . ASP A 1 109 ? -5.127 9.007 5.854 1.00 91.44 109 ASP A N 1
ATOM 823 C CA . ASP A 1 109 ? -5.285 8.103 4.711 1.00 91.44 109 ASP A CA 1
ATOM 824 C C . ASP A 1 109 ? -5.666 8.842 3.427 1.00 91.44 109 ASP A C 1
ATOM 826 O O . ASP A 1 109 ? -5.217 8.472 2.344 1.00 91.44 109 ASP A O 1
ATOM 830 N N . LEU A 1 110 ? -6.442 9.928 3.532 1.00 94.12 110 LEU A N 1
ATOM 831 C CA . LEU A 1 110 ? -6.789 10.751 2.374 1.00 94.12 110 LEU A CA 1
ATOM 832 C C . LEU A 1 110 ? -5.573 11.492 1.825 1.00 94.12 110 LEU A C 1
ATOM 834 O O . LEU A 1 110 ? -5.377 11.529 0.611 1.00 94.12 110 LEU A O 1
ATOM 838 N N . ALA A 1 111 ? -4.728 12.040 2.700 1.00 95.19 111 ALA A N 1
ATOM 839 C CA . ALA A 1 111 ? -3.490 12.688 2.279 1.00 95.19 111 ALA A CA 1
ATOM 840 C C . ALA A 1 111 ? -2.548 11.689 1.585 1.00 95.19 111 ALA A C 1
ATOM 842 O O . ALA A 1 111 ? -1.995 11.995 0.528 1.00 95.19 111 ALA A O 1
ATOM 843 N N . LEU A 1 112 ? -2.423 10.477 2.135 1.00 95.19 112 LEU A N 1
ATOM 844 C CA . LEU A 1 112 ? -1.632 9.394 1.547 1.00 95.19 112 LEU A CA 1
ATOM 845 C C . LEU A 1 112 ? -2.186 8.944 0.190 1.00 95.19 112 LEU A C 1
ATOM 847 O O . LEU A 1 112 ? -1.419 8.777 -0.758 1.00 95.19 112 LEU A O 1
ATOM 851 N N . ALA A 1 113 ? -3.507 8.800 0.066 1.00 95.81 113 ALA A N 1
ATOM 852 C CA . ALA A 1 113 ? -4.153 8.451 -1.194 1.00 95.81 113 ALA A CA 1
ATOM 853 C C . ALA A 1 113 ? -3.901 9.512 -2.273 1.00 95.81 113 ALA A C 1
ATOM 855 O O . ALA A 1 113 ? -3.545 9.171 -3.400 1.00 95.81 113 ALA A O 1
ATOM 856 N N . VAL A 1 114 ? -4.013 10.800 -1.933 1.00 96.06 114 VAL A N 1
ATOM 857 C CA . VAL A 1 114 ? -3.715 11.895 -2.868 1.00 96.06 114 VAL A CA 1
ATOM 858 C C . VAL A 1 114 ? -2.238 11.897 -3.267 1.00 96.06 114 VAL A C 1
ATOM 860 O O . VAL A 1 114 ? -1.939 12.012 -4.455 1.00 96.06 114 VAL A O 1
ATOM 863 N N . ALA A 1 115 ? -1.316 11.720 -2.317 1.00 96.31 115 ALA A N 1
ATOM 864 C CA . ALA A 1 115 ? 0.118 11.640 -2.601 1.00 96.31 115 ALA A CA 1
ATOM 865 C C . ALA A 1 115 ? 0.454 10.470 -3.542 1.00 96.31 115 ALA A C 1
ATOM 867 O O . ALA A 1 115 ? 1.183 10.643 -4.522 1.00 96.31 115 ALA A O 1
ATOM 868 N N . LEU A 1 116 ? -0.138 9.298 -3.298 1.00 96.62 116 LEU A N 1
ATOM 869 C CA . LEU A 1 116 ? 0.001 8.137 -4.168 1.00 96.62 116 LEU A CA 1
ATOM 870 C C . LEU A 1 116 ? -0.535 8.426 -5.575 1.00 96.62 116 LEU A C 1
ATOM 872 O O . LEU A 1 116 ? 0.182 8.217 -6.553 1.00 96.62 116 LEU A O 1
ATOM 876 N N . LEU A 1 117 ? -1.765 8.928 -5.700 1.00 96.44 117 LEU A N 1
ATOM 877 C CA . LEU A 1 117 ? -2.367 9.226 -7.003 1.00 96.44 117 LEU A CA 1
ATOM 878 C C . LEU A 1 117 ? -1.552 10.266 -7.781 1.00 96.44 117 LEU A C 1
ATOM 880 O O . LEU A 1 117 ? -1.355 10.110 -8.986 1.00 96.44 117 LEU A O 1
ATOM 884 N N . ALA A 1 118 ? -1.022 11.282 -7.097 1.00 97.06 118 ALA A N 1
ATOM 885 C CA . ALA A 1 118 ? -0.131 12.270 -7.695 1.00 97.06 118 ALA A CA 1
ATOM 886 C C . ALA A 1 118 ? 1.166 11.631 -8.216 1.00 97.06 118 ALA A C 1
ATOM 888 O O . ALA A 1 118 ? 1.561 11.892 -9.352 1.00 97.06 118 ALA A O 1
ATOM 889 N N . SER A 1 119 ? 1.797 10.746 -7.435 1.00 96.25 119 SER A N 1
ATOM 890 C CA . SER A 1 119 ? 3.009 10.036 -7.869 1.00 96.25 119 SER A CA 1
ATOM 891 C C . SER A 1 119 ? 2.761 9.162 -9.106 1.00 96.25 119 SER A C 1
ATOM 893 O O . SER A 1 119 ? 3.550 9.182 -10.051 1.00 96.25 119 SER A O 1
ATOM 895 N N . LEU A 1 120 ? 1.617 8.467 -9.157 1.00 93.44 120 LEU A N 1
ATOM 896 C CA . LEU A 1 120 ? 1.221 7.645 -10.301 1.00 93.44 120 LEU A CA 1
ATOM 897 C C . LEU A 1 120 ? 0.956 8.503 -11.543 1.00 93.44 120 LEU A C 1
ATOM 899 O O . LEU A 1 120 ? 1.383 8.139 -12.638 1.00 93.44 120 LEU A O 1
ATOM 903 N N . ALA A 1 121 ? 0.302 9.657 -11.379 1.00 95.44 121 ALA A N 1
ATOM 904 C CA . ALA A 1 121 ? 0.052 10.599 -12.467 1.00 95.44 121 ALA A CA 1
ATOM 905 C C . ALA A 1 121 ? 1.355 11.169 -13.057 1.00 95.44 121 ALA A C 1
ATOM 907 O O . ALA A 1 121 ? 1.461 11.337 -14.272 1.00 95.44 121 ALA A O 1
ATOM 908 N N . LEU A 1 122 ? 2.359 11.410 -12.209 1.00 95.12 122 LEU A N 1
ATOM 909 C CA . LEU A 1 122 ? 3.693 11.867 -12.612 1.00 95.12 122 LEU A CA 1
ATOM 910 C C . LEU A 1 122 ? 4.595 10.741 -13.140 1.00 95.12 122 LEU A C 1
ATOM 912 O O . LEU A 1 122 ? 5.691 11.022 -13.612 1.00 95.12 122 LEU A O 1
ATOM 916 N N . LYS A 1 123 ? 4.137 9.481 -13.100 1.00 91.62 123 LYS A N 1
ATOM 917 C CA . LYS A 1 123 ? 4.928 8.275 -13.410 1.00 91.62 123 LYS A CA 1
ATOM 918 C C . LYS A 1 123 ? 6.153 8.079 -12.510 1.00 91.62 123 LYS A C 1
ATOM 920 O O . LYS A 1 123 ? 7.050 7.305 -12.839 1.00 91.62 123 LYS A O 1
ATOM 925 N N . GLU A 1 124 ? 6.145 8.705 -11.340 1.00 92.56 124 GLU A N 1
ATOM 926 C CA . GLU A 1 124 ? 7.160 8.558 -10.298 1.00 92.56 124 GLU A CA 1
ATOM 927 C C . GLU A 1 124 ? 6.808 7.361 -9.402 1.00 92.56 124 GLU A C 1
ATOM 929 O O . GLU A 1 124 ? 6.445 7.496 -8.231 1.00 92.56 124 GLU A O 1
ATOM 934 N N . TYR A 1 125 ? 6.871 6.154 -9.975 1.00 92.00 125 TYR A N 1
ATOM 935 C CA . TYR A 1 125 ? 6.406 4.927 -9.311 1.00 92.00 125 TYR A CA 1
ATOM 936 C C . TYR A 1 125 ? 7.197 4.585 -8.044 1.00 92.00 125 TYR A C 1
ATOM 938 O O . TYR A 1 125 ? 6.636 4.014 -7.111 1.00 92.00 125 TYR A O 1
ATOM 946 N N . TRP A 1 126 ? 8.479 4.958 -7.998 1.00 91.00 126 TRP A N 1
ATOM 947 C CA . TRP A 1 126 ? 9.335 4.758 -6.828 1.00 91.00 126 TRP A CA 1
ATOM 948 C C . TRP A 1 126 ? 8.807 5.514 -5.606 1.00 91.00 126 TRP A C 1
ATOM 950 O O . TRP A 1 126 ? 8.614 4.930 -4.542 1.00 91.00 126 TRP A O 1
ATOM 960 N N . VAL A 1 127 ? 8.488 6.796 -5.797 1.00 94.00 127 VAL A N 1
ATOM 961 C CA . VAL A 1 127 ? 7.929 7.658 -4.750 1.00 94.00 127 VAL A CA 1
ATOM 962 C C . VAL A 1 127 ? 6.592 7.099 -4.265 1.00 94.00 127 VAL A C 1
ATOM 964 O O . VAL A 1 127 ? 6.353 7.014 -3.064 1.00 94.00 127 VAL A O 1
ATOM 967 N N . GLY A 1 128 ? 5.735 6.652 -5.188 1.00 94.69 128 GLY A N 1
ATOM 968 C CA . GLY A 1 128 ? 4.459 6.027 -4.836 1.00 94.69 128 GLY A CA 1
ATOM 969 C C . GLY A 1 128 ? 4.622 4.766 -3.989 1.00 94.69 128 GLY A C 1
ATOM 970 O O . GLY A 1 128 ? 3.909 4.586 -3.002 1.00 94.69 128 GLY A O 1
ATOM 971 N N . ALA A 1 129 ? 5.583 3.912 -4.338 1.00 93.81 129 ALA A N 1
ATOM 972 C CA . ALA A 1 129 ? 5.860 2.684 -3.603 1.00 93.81 129 ALA A CA 1
ATOM 973 C C . ALA A 1 129 ? 6.377 2.957 -2.180 1.00 93.81 129 ALA A C 1
ATOM 975 O O . ALA A 1 129 ? 5.972 2.276 -1.238 1.00 93.81 129 ALA A O 1
ATOM 976 N N . GLU A 1 130 ? 7.218 3.978 -2.009 1.00 93.00 130 GLU A N 1
ATOM 977 C CA . GLU A 1 130 ? 7.723 4.404 -0.700 1.00 93.00 130 GLU A CA 1
ATOM 978 C C . GLU A 1 130 ? 6.607 4.956 0.195 1.00 93.00 130 GLU A C 1
ATOM 980 O O . GLU A 1 130 ? 6.479 4.546 1.350 1.00 93.00 130 GLU A O 1
ATOM 985 N N . VAL A 1 131 ? 5.747 5.825 -0.346 1.00 94.94 131 VAL A N 1
ATOM 986 C CA . VAL A 1 131 ? 4.593 6.373 0.387 1.00 94.94 131 VAL A CA 1
ATOM 987 C C . VAL A 1 131 ? 3.687 5.248 0.889 1.00 94.94 131 VAL A C 1
ATOM 989 O O . VAL A 1 131 ? 3.294 5.238 2.057 1.00 94.94 131 VAL A O 1
ATOM 992 N N . VAL A 1 132 ? 3.393 4.272 0.026 1.00 95.06 132 VAL A N 1
ATOM 993 C CA . VAL A 1 132 ? 2.587 3.096 0.378 1.00 95.06 132 VAL A CA 1
ATOM 994 C C . VAL A 1 132 ? 3.259 2.275 1.476 1.00 95.06 132 VAL A C 1
ATOM 996 O O . VAL A 1 132 ? 2.600 1.878 2.436 1.00 95.06 132 VAL A O 1
ATOM 999 N N . LEU A 1 133 ? 4.568 2.043 1.370 1.00 94.56 133 LEU A N 1
ATOM 1000 C CA . LEU A 1 133 ? 5.313 1.286 2.368 1.00 94.56 133 LEU A CA 1
ATOM 1001 C C . LEU A 1 133 ? 5.261 1.960 3.746 1.00 94.56 133 LEU A C 1
ATOM 1003 O O . LEU A 1 133 ? 4.953 1.298 4.738 1.00 94.56 133 LEU A O 1
ATOM 1007 N N . ILE A 1 134 ? 5.515 3.268 3.813 1.00 93.88 134 ILE A N 1
ATOM 1008 C CA . ILE A 1 134 ? 5.500 4.027 5.072 1.00 93.88 134 ILE A CA 1
ATOM 1009 C C . ILE A 1 134 ? 4.105 3.995 5.708 1.00 93.88 134 ILE A C 1
ATOM 1011 O O . ILE A 1 134 ? 3.989 3.742 6.909 1.00 93.88 134 ILE A O 1
ATOM 1015 N N . ALA A 1 135 ? 3.051 4.184 4.912 1.00 94.12 135 ALA A N 1
ATOM 1016 C CA . ALA A 1 135 ? 1.670 4.110 5.384 1.00 94.12 135 ALA A CA 1
ATOM 1017 C C . ALA A 1 135 ? 1.355 2.755 6.0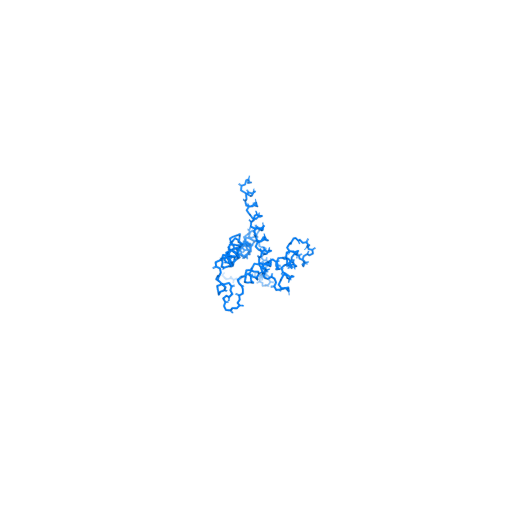39 1.00 94.12 135 ALA A C 1
ATOM 1019 O O . ALA A 1 135 ? 0.855 2.690 7.162 1.00 94.12 135 ALA A O 1
ATOM 1020 N N . MET A 1 136 ? 1.718 1.663 5.367 1.00 92.62 136 MET A N 1
ATOM 1021 C CA . MET A 1 136 ? 1.463 0.307 5.851 1.00 92.62 136 MET A CA 1
ATOM 1022 C C . MET A 1 136 ? 2.284 -0.056 7.091 1.00 92.62 136 MET A C 1
ATOM 1024 O O . MET A 1 136 ? 1.806 -0.790 7.962 1.00 92.62 136 MET A O 1
ATOM 1028 N N . ILE A 1 137 ? 3.512 0.456 7.196 1.00 93.38 137 ILE A N 1
ATOM 1029 C CA . ILE A 1 137 ? 4.316 0.339 8.416 1.00 93.38 137 ILE A CA 1
ATOM 1030 C C . ILE A 1 137 ? 3.609 1.056 9.571 1.00 93.38 137 ILE A C 1
ATOM 1032 O O . ILE A 1 137 ? 3.493 0.473 10.647 1.00 93.38 137 ILE A O 1
ATOM 1036 N N . GLY A 1 138 ? 3.089 2.267 9.349 1.00 92.19 138 GLY A N 1
ATOM 1037 C CA . GLY A 1 138 ? 2.317 3.011 10.349 1.00 92.19 138 GLY A CA 1
ATOM 1038 C C . GLY A 1 138 ? 1.111 2.224 10.865 1.00 92.19 138 GLY A C 1
ATOM 1039 O O . GLY A 1 138 ? 0.994 2.000 12.069 1.00 92.19 138 GLY A O 1
ATOM 1040 N N . GLU A 1 139 ? 0.288 1.703 9.954 1.00 90.38 139 GLU A N 1
ATOM 1041 C CA . GLU A 1 139 ? -0.882 0.878 10.293 1.00 90.38 139 GLU A CA 1
ATOM 1042 C C . GLU A 1 139 ? -0.479 -0.398 11.065 1.00 90.38 139 GLU A C 1
ATOM 1044 O O . GLU A 1 139 ? -1.115 -0.812 12.037 1.00 90.38 139 GLU A O 1
ATOM 1049 N N . SER A 1 140 ? 0.646 -1.009 10.682 1.00 90.75 140 SER A N 1
ATOM 1050 C CA . SER A 1 140 ? 1.196 -2.185 11.365 1.00 90.75 140 SER A CA 1
ATOM 1051 C C . SER A 1 140 ? 1.667 -1.866 12.792 1.00 90.75 140 SER A C 1
ATOM 1053 O O . SER A 1 140 ? 1.502 -2.693 13.692 1.00 90.75 140 SER A O 1
ATOM 1055 N N . LEU A 1 141 ? 2.248 -0.683 13.017 1.00 91.12 141 LEU A N 1
ATOM 1056 C CA . LEU A 1 141 ? 2.684 -0.220 14.339 1.00 91.12 141 LEU A CA 1
ATOM 1057 C C . LEU A 1 141 ? 1.499 0.120 15.246 1.00 91.12 141 LEU A C 1
ATOM 1059 O O . LEU A 1 141 ? 1.534 -0.202 16.438 1.00 91.12 141 LEU A O 1
ATOM 1063 N N . GLU A 1 142 ? 0.445 0.716 14.692 1.00 89.31 142 GLU A N 1
ATOM 1064 C CA . GLU A 1 142 ? -0.809 0.961 15.404 1.00 89.31 142 GLU A CA 1
ATOM 1065 C C . GLU A 1 142 ? -1.422 -0.360 15.885 1.00 89.31 142 GLU A C 1
ATOM 1067 O O . GLU A 1 142 ? -1.709 -0.516 17.073 1.00 89.31 142 GLU A O 1
ATOM 1072 N N . ALA A 1 143 ? -1.491 -1.363 15.005 1.00 87.62 143 ALA A N 1
ATOM 1073 C CA . ALA A 1 143 ? -1.957 -2.704 15.343 1.00 87.62 143 ALA A CA 1
ATOM 1074 C C . ALA A 1 143 ? -1.157 -3.359 16.486 1.00 87.62 143 ALA A C 1
ATOM 1076 O O . ALA A 1 143 ? -1.737 -3.946 17.403 1.00 87.62 143 ALA A O 1
ATOM 1077 N N . ILE A 1 144 ? 0.177 -3.245 16.462 1.00 86.81 144 ILE A N 1
ATOM 1078 C CA . ILE A 1 144 ? 1.042 -3.774 17.531 1.00 86.81 144 ILE A CA 1
ATOM 1079 C C . ILE A 1 144 ? 0.777 -3.040 18.848 1.00 86.81 144 ILE A C 1
ATOM 1081 O O . ILE A 1 144 ? 0.714 -3.670 19.904 1.00 86.81 144 ILE A O 1
ATOM 1085 N N . THR A 1 145 ? 0.642 -1.716 18.793 1.00 89.25 145 THR A N 1
ATOM 1086 C CA . THR A 1 145 ? 0.412 -0.881 19.976 1.00 89.25 145 THR A CA 1
ATOM 1087 C C . THR A 1 145 ? -0.936 -1.214 20.613 1.00 89.25 145 THR A C 1
ATOM 1089 O O . THR A 1 145 ? -0.990 -1.472 21.813 1.00 89.25 145 THR A O 1
ATOM 1092 N N . PHE A 1 146 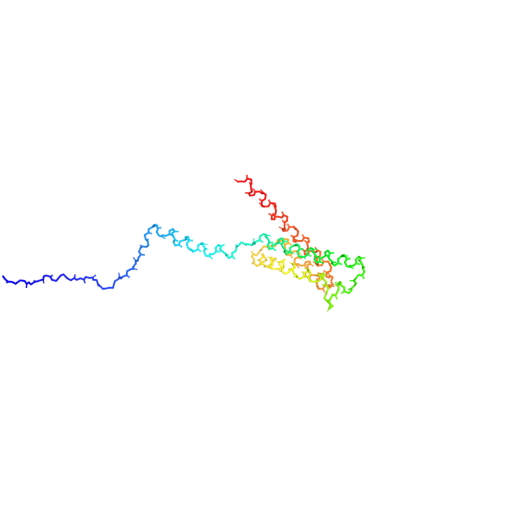? -1.991 -1.341 19.807 1.00 88.06 146 PHE A N 1
ATOM 1093 C CA . PHE A 1 146 ? -3.322 -1.733 20.267 1.00 88.06 146 PHE A CA 1
ATOM 1094 C C . PHE A 1 146 ? -3.331 -3.126 20.918 1.00 88.06 146 PHE A C 1
ATOM 1096 O O . PHE A 1 146 ? -3.870 -3.309 22.011 1.00 88.06 146 PHE A O 1
ATOM 1103 N N . ALA A 1 147 ? -2.668 -4.105 20.292 1.00 85.25 147 ALA A N 1
ATOM 1104 C CA . ALA A 1 147 ? -2.567 -5.463 20.826 1.00 85.25 147 ALA A CA 1
ATOM 1105 C C . ALA A 1 147 ? -1.828 -5.524 22.175 1.00 85.25 147 ALA A C 1
ATOM 1107 O O . ALA A 1 147 ? -2.142 -6.372 23.011 1.00 85.25 147 ALA A O 1
ATOM 1108 N N . ARG A 1 148 ? -0.854 -4.632 22.401 1.00 84.25 148 ARG A N 1
ATOM 1109 C CA . ARG A 1 148 ? -0.144 -4.530 23.685 1.00 84.25 148 ARG A CA 1
ATOM 1110 C C . ARG A 1 148 ? -1.055 -3.995 24.783 1.00 84.25 148 ARG A C 1
ATOM 1112 O O . ARG A 1 148 ? -1.130 -4.621 25.833 1.00 84.25 148 ARG A O 1
ATOM 1119 N N . THR A 1 149 ? -1.794 -2.915 24.525 1.00 87.56 149 THR A N 1
ATOM 1120 C CA . THR A 1 149 ? -2.715 -2.322 25.510 1.00 87.56 149 THR A CA 1
ATOM 1121 C C . THR A 1 149 ? -3.805 -3.301 25.942 1.00 87.56 149 THR A C 1
ATOM 1123 O O . THR A 1 149 ? -4.134 -3.380 27.119 1.00 87.56 149 THR A O 1
ATOM 1126 N N . HIS A 1 150 ? -4.336 -4.096 25.013 1.00 79.06 150 HIS A N 1
ATOM 1127 C CA . HIS A 1 150 ? -5.412 -5.040 25.319 1.00 79.06 150 HIS A CA 1
ATOM 1128 C C . HIS A 1 150 ? -4.960 -6.272 26.121 1.00 79.06 150 HIS A C 1
ATOM 1130 O O . HIS A 1 150 ? -5.793 -6.995 26.650 1.00 79.06 150 HIS A O 1
ATOM 1136 N N . ARG A 1 151 ? -3.650 -6.541 26.197 1.00 73.81 151 ARG A N 1
ATOM 1137 C CA . ARG A 1 151 ? -3.091 -7.671 26.957 1.00 73.81 151 ARG A CA 1
ATOM 1138 C C . ARG A 1 151 ? -2.874 -7.344 28.439 1.00 73.81 151 ARG A C 1
ATOM 1140 O O . ARG A 1 151 ? -2.603 -8.253 29.218 1.00 73.81 151 ARG A O 1
ATOM 1147 N N . GLU A 1 152 ? -2.941 -6.067 28.803 1.00 70.62 152 GLU A N 1
ATOM 1148 C CA . GLU A 1 152 ? -2.721 -5.571 30.168 1.00 70.62 152 GLU A CA 1
ATOM 1149 C C . GLU A 1 152 ? -4.030 -5.284 30.929 1.00 70.62 152 GLU A C 1
ATOM 1151 O O . GLU A 1 152 ? -3.978 -4.927 32.106 1.00 70.62 152 GLU A O 1
ATOM 1156 N N . LEU A 1 153 ? -5.183 -5.464 30.273 1.00 55.06 153 LEU A N 1
ATOM 1157 C CA . LEU A 1 153 ? -6.530 -5.402 30.853 1.00 55.06 153 LEU A CA 1
ATOM 1158 C C . LEU A 1 153 ? -7.075 -6.814 31.094 1.00 55.06 153 LEU A C 1
ATOM 1160 O O . LEU A 1 153 ? -7.751 -6.997 32.131 1.00 55.06 153 LEU A O 1
#

Solvent-accessible surface area (backbone atoms only — not comparable to full-atom values): 8811 Å² total; per-residue (Å²): 136,86,91,80,82,84,79,76,87,76,94,77,82,87,83,87,67,90,69,75,70,52,82,76,52,55,59,56,58,54,49,58,52,50,66,65,57,66,76,76,74,69,86,50,67,63,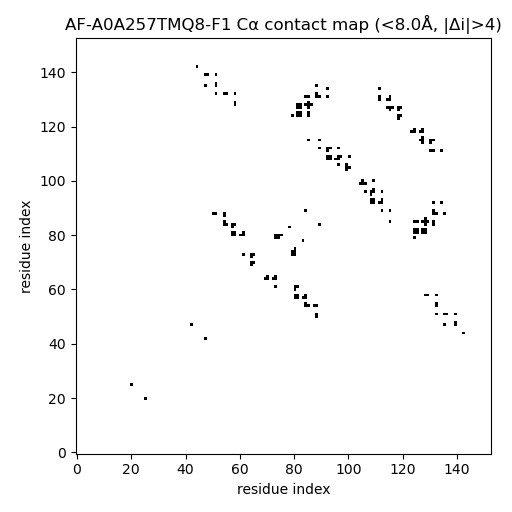59,54,52,50,50,40,50,50,34,48,49,34,47,54,46,37,53,50,28,61,74,71,65,38,63,67,77,33,31,50,97,77,46,44,38,29,46,51,23,20,51,65,48,33,53,53,38,39,50,51,21,50,53,38,46,74,73,71,44,90,53,71,44,42,57,50,31,51,52,35,53,50,21,55,75,70,66,40,29,61,61,18,23,50,55,34,45,54,53,42,51,52,55,52,50,50,54,53,51,52,57,53,60,65,72,76,110